Protein AF-A0A9Q3KJP1-F1 (afdb_monomer_lite)

Radius of gyration: 18.31 Å; chains: 1; bounding box: 50×46×36 Å

Sequence (90 aa):
MTKKEAFASDKELLGAIIGHEIDIILNIERAYPPLLRRPAYPASTKSREALETHIKELLYLGVIRKVGHNEEVEVTTPVIVAWNNESLEL

Foldseek 3Di:
DDPPVVDDDLPAADPPDPPPDDDDDDPDDDPPDPDPPPPADDDDPVQVVVVVVVVVSCVSNVNDDDDDPPDDDRDDDHDDDDDDPDPPPD

Secondary structure (DSSP, 8-state):
---GGGS--TTS-TT--TT-------SS--PSP----PPPP---HHHHHHHHHHHHHHHHTTSS-PPPTTS-------------------

Organism: NCBI:txid1389203

pLDDT: mean 77.48, std 12.79, range [46.59, 94.5]

Structure (mmCIF, N/CA/C/O backbone):
data_AF-A0A9Q3KJP1-F1
#
_entry.id   AF-A0A9Q3KJP1-F1
#
loop_
_atom_site.group_PDB
_atom_site.id
_atom_site.type_symbol
_atom_site.label_atom_id
_atom_site.label_alt_id
_atom_site.label_comp_id
_atom_site.label_asym_id
_atom_site.label_entity_id
_atom_site.label_seq_id
_atom_site.pdbx_PDB_ins_code
_atom_site.Cartn_x
_atom_site.Cartn_y
_atom_site.Cartn_z
_atom_site.occupancy
_atom_site.B_iso_or_equiv
_atom_site.auth_seq_id
_atom_site.auth_comp_id
_atom_site.auth_asym_id
_atom_site.auth_atom_id
_atom_site.pdbx_PDB_model_num
ATOM 1 N N . MET A 1 1 ? -36.016 4.991 10.143 1.00 49.22 1 MET A N 1
ATOM 2 C CA . MET A 1 1 ? -34.972 3.965 9.931 1.00 49.22 1 MET A CA 1
ATOM 3 C C . MET A 1 1 ? -33.695 4.694 9.524 1.00 49.22 1 MET A C 1
ATOM 5 O O . MET A 1 1 ? -33.683 5.312 8.468 1.00 49.22 1 MET A O 1
ATOM 9 N N . THR A 1 2 ? -32.684 4.768 10.388 1.00 65.62 2 THR A N 1
ATOM 10 C CA . THR A 1 2 ? -31.418 5.469 10.104 1.00 65.62 2 THR A CA 1
ATOM 11 C C . THR A 1 2 ? -30.478 4.529 9.349 1.00 65.62 2 THR A C 1
ATOM 13 O O . THR A 1 2 ? -30.076 3.504 9.888 1.00 65.62 2 THR A O 1
ATOM 16 N N . LYS A 1 3 ? -30.141 4.859 8.095 1.00 81.06 3 LYS A N 1
ATOM 17 C CA . LYS A 1 3 ? -29.259 4.054 7.228 1.00 81.06 3 LYS A CA 1
ATOM 18 C C . LYS A 1 3 ? -27.783 4.237 7.604 1.00 81.06 3 LYS A C 1
ATOM 20 O O . LYS A 1 3 ? -27.009 4.752 6.809 1.00 81.06 3 LYS A O 1
ATOM 25 N N . LYS A 1 4 ? -27.400 3.884 8.835 1.00 77.88 4 LYS A N 1
ATOM 26 C CA . LYS A 1 4 ? -26.010 4.031 9.310 1.00 77.88 4 LYS A CA 1
ATOM 27 C C . LYS A 1 4 ? -25.014 3.251 8.443 1.00 77.88 4 LYS A C 1
ATOM 29 O O . LYS A 1 4 ? -23.937 3.758 8.182 1.00 77.88 4 LYS A O 1
ATOM 34 N N . GLU A 1 5 ? -25.433 2.096 7.935 1.00 77.81 5 GLU A N 1
ATOM 35 C CA . GLU A 1 5 ? -24.663 1.218 7.037 1.00 77.81 5 GLU A CA 1
ATOM 36 C C . GLU A 1 5 ? -24.407 1.825 5.646 1.00 77.81 5 GLU A C 1
ATOM 38 O O . GLU A 1 5 ? -23.580 1.329 4.894 1.00 77.81 5 GLU A O 1
ATOM 43 N N . ALA A 1 6 ? -25.105 2.905 5.273 1.00 81.50 6 ALA A N 1
ATOM 44 C CA . ALA A 1 6 ? -24.867 3.590 4.002 1.00 81.50 6 ALA A CA 1
ATOM 45 C C . ALA A 1 6 ? -23.682 4.574 4.059 1.00 81.50 6 ALA A C 1
ATOM 47 O O . ALA A 1 6 ? -23.338 5.169 3.039 1.00 81.50 6 ALA A O 1
ATOM 48 N N . PHE A 1 7 ? -23.093 4.788 5.239 1.00 84.12 7 PHE A N 1
ATOM 49 C CA . PHE A 1 7 ? -21.972 5.700 5.444 1.00 84.12 7 PHE A CA 1
ATOM 50 C C . PHE A 1 7 ? -20.696 4.905 5.704 1.00 84.12 7 PHE A C 1
ATOM 52 O O . PHE A 1 7 ? -20.707 3.940 6.463 1.00 84.12 7 PHE A O 1
ATOM 59 N N . ALA A 1 8 ? -19.588 5.343 5.105 1.00 81.25 8 ALA A N 1
ATOM 60 C CA . ALA A 1 8 ? -18.286 4.741 5.350 1.00 81.25 8 ALA A CA 1
ATOM 61 C C . ALA A 1 8 ? -17.884 4.894 6.826 1.00 81.25 8 ALA A C 1
ATOM 63 O O . ALA A 1 8 ? -18.088 5.950 7.431 1.00 81.25 8 ALA A O 1
ATOM 64 N N . SER A 1 9 ? -17.291 3.845 7.391 1.00 83.88 9 SER A N 1
ATOM 65 C CA . SER A 1 9 ? -16.725 3.857 8.737 1.00 83.88 9 SER A CA 1
ATOM 66 C C . SER A 1 9 ? -15.366 3.16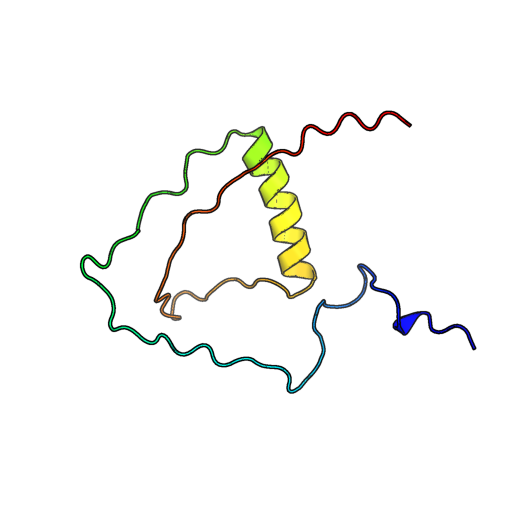6 8.750 1.00 83.88 9 SER A C 1
ATOM 68 O O . SER A 1 9 ? -15.028 2.427 7.831 1.00 83.88 9 SER A O 1
ATOM 70 N N . ASP A 1 10 ? -14.597 3.395 9.807 1.00 82.00 10 ASP A N 1
ATOM 71 C CA . ASP A 1 10 ? -13.310 2.752 10.072 1.00 82.00 10 ASP A CA 1
ATOM 72 C C . ASP A 1 10 ? -13.450 1.361 10.710 1.00 82.00 10 ASP A C 1
ATOM 74 O O . ASP A 1 10 ? -12.453 0.749 11.071 1.00 82.00 10 ASP A O 1
ATOM 78 N N . LYS A 1 11 ? -14.677 0.857 10.884 1.00 83.50 11 LYS A N 1
ATOM 79 C CA . LYS A 1 11 ? -14.959 -0.417 11.568 1.00 83.50 11 LYS A CA 1
ATOM 80 C C . LYS A 1 11 ? -15.163 -1.586 10.614 1.00 83.50 11 LYS A C 1
ATOM 82 O O . LYS A 1 11 ? -15.244 -2.729 11.059 1.00 83.50 11 LYS A O 1
ATOM 87 N N . GLU A 1 12 ? -15.294 -1.294 9.328 1.00 83.44 12 GLU A N 1
ATOM 88 C CA . GLU A 1 12 ? -15.645 -2.250 8.285 1.00 83.44 12 GLU A CA 1
ATOM 89 C C . GLU A 1 12 ? -14.625 -2.168 7.150 1.00 83.44 12 GLU A C 1
ATOM 91 O O . GLU A 1 12 ? -14.014 -1.124 6.913 1.00 83.44 12 GLU A O 1
ATOM 96 N N . LEU A 1 13 ? -14.428 -3.286 6.450 1.00 84.50 13 LEU A N 1
ATOM 97 C CA . LEU A 1 13 ? -13.522 -3.330 5.307 1.00 84.50 13 LEU A CA 1
ATOM 98 C C . LEU A 1 13 ? -14.05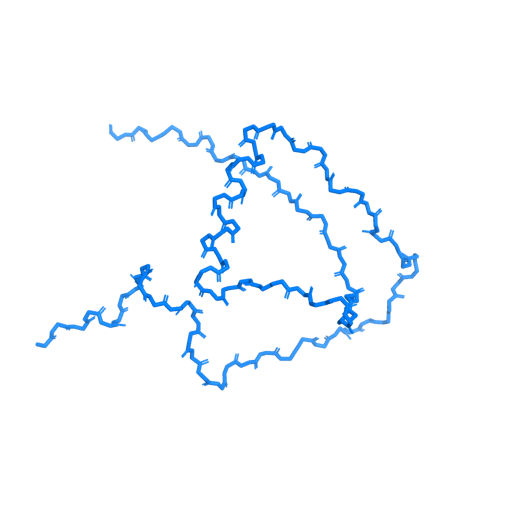3 -2.442 4.181 1.00 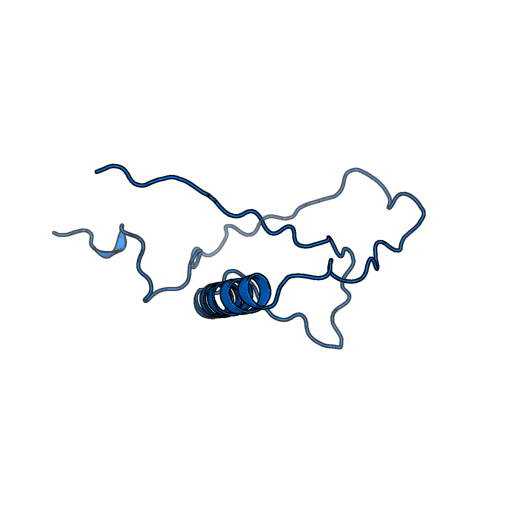84.50 13 LEU A C 1
ATOM 100 O O . LEU A 1 13 ? -15.242 -2.469 3.848 1.00 84.50 13 LEU A O 1
ATOM 104 N N . LEU A 1 14 ? -13.148 -1.707 3.542 1.00 82.00 14 LEU A N 1
ATOM 105 C CA . LEU A 1 14 ? -13.484 -0.976 2.330 1.00 82.00 14 LEU A CA 1
ATOM 106 C C . LEU A 1 14 ? -13.615 -1.966 1.172 1.00 82.00 14 LEU A C 1
ATOM 108 O O . LEU A 1 14 ? -12.735 -2.789 0.940 1.00 82.00 14 LEU A O 1
ATOM 112 N N . GLY A 1 15 ? -14.717 -1.874 0.427 1.00 71.06 15 GLY A N 1
ATOM 113 C CA . GLY A 1 15 ? -14.922 -2.714 -0.753 1.00 71.06 15 GLY A CA 1
ATOM 114 C C . GLY A 1 15 ? -15.300 -4.165 -0.447 1.00 71.06 15 GLY A C 1
ATOM 115 O O . GLY A 1 15 ? -15.071 -5.024 -1.290 1.00 71.06 15 GLY A O 1
ATOM 116 N N . ALA A 1 16 ? -15.937 -4.450 0.697 1.00 69.00 16 ALA A N 1
ATOM 117 C CA . ALA A 1 16 ? -16.547 -5.754 1.009 1.00 69.00 16 ALA A CA 1
ATOM 118 C C . ALA A 1 16 ? -17.775 -6.097 0.125 1.00 69.00 16 ALA A C 1
ATOM 120 O O . ALA A 1 16 ? -18.734 -6.723 0.578 1.00 69.00 16 ALA A O 1
ATOM 121 N N . ILE A 1 17 ? -17.775 -5.649 -1.132 1.00 74.62 17 ILE A N 1
ATOM 122 C CA . ILE A 1 17 ? -18.821 -5.901 -2.115 1.00 74.62 17 ILE A CA 1
ATOM 123 C C . ILE A 1 17 ? -18.370 -7.090 -2.962 1.00 74.62 17 ILE A C 1
ATOM 125 O O . ILE A 1 17 ? -17.359 -7.027 -3.655 1.00 74.62 17 ILE A O 1
ATOM 129 N N . ILE A 1 18 ? -19.122 -8.182 -2.886 1.00 77.56 18 ILE A N 1
ATOM 130 C CA . ILE A 1 18 ? -18.820 -9.436 -3.583 1.00 77.56 18 ILE A CA 1
ATOM 131 C C . ILE A 1 18 ? -19.257 -9.321 -5.051 1.00 77.56 18 ILE A C 1
ATOM 133 O O . ILE A 1 18 ? -20.359 -8.841 -5.316 1.00 77.56 18 ILE A O 1
ATOM 137 N N . GLY A 1 19 ? -18.438 -9.799 -5.996 1.00 81.94 19 GLY A N 1
ATOM 138 C CA . GLY A 1 19 ? -18.814 -9.893 -7.415 1.00 81.94 19 GLY A CA 1
ATOM 139 C C . GLY A 1 19 ? -18.486 -8.659 -8.262 1.00 81.94 19 GLY A C 1
ATOM 140 O O . GLY A 1 19 ? -18.981 -8.542 -9.383 1.00 81.94 19 GLY A O 1
ATOM 141 N N . HIS A 1 20 ? -17.693 -7.726 -7.729 1.00 82.50 20 HIS A N 1
ATOM 142 C CA . HIS A 1 20 ? -17.229 -6.518 -8.426 1.00 82.50 20 HIS A CA 1
ATOM 143 C C . HIS A 1 20 ? -15.726 -6.556 -8.734 1.00 82.50 20 HIS A C 1
ATOM 145 O O . HIS A 1 20 ? -15.085 -5.516 -8.886 1.00 82.50 20 HIS A O 1
ATOM 151 N N . GLU A 1 21 ? -15.146 -7.750 -8.806 1.00 85.94 21 GLU A N 1
ATOM 152 C CA . GLU A 1 21 ? -13.756 -7.943 -9.186 1.00 85.94 21 GLU A CA 1
ATOM 153 C C . GLU A 1 21 ? -13.542 -7.497 -10.641 1.00 85.94 21 GLU A C 1
ATOM 155 O O . GLU A 1 21 ? -14.335 -7.803 -11.533 1.00 85.94 21 GLU A O 1
ATOM 160 N N . ILE A 1 22 ? -12.465 -6.747 -10.884 1.00 86.31 22 ILE A N 1
ATOM 161 C CA . ILE A 1 22 ? -12.128 -6.220 -12.209 1.00 86.31 22 ILE A CA 1
ATOM 162 C C . ILE A 1 22 ? -10.927 -6.992 -12.740 1.00 86.31 22 ILE A C 1
ATOM 164 O O . ILE A 1 22 ? -9.882 -7.029 -12.091 1.00 86.31 22 ILE A O 1
ATOM 168 N N . ASP A 1 23 ? -11.066 -7.554 -13.940 1.00 86.06 23 ASP A N 1
ATOM 169 C CA . ASP A 1 23 ? -9.939 -8.092 -14.697 1.00 86.06 23 ASP A CA 1
ATOM 170 C C . ASP A 1 23 ? -9.345 -6.991 -15.587 1.00 86.06 23 ASP A C 1
ATOM 172 O O . ASP A 1 23 ? -10.035 -6.406 -16.428 1.00 86.06 23 ASP A O 1
ATOM 176 N N . ILE A 1 24 ? -8.073 -6.662 -15.362 1.00 84.12 24 ILE A N 1
ATOM 177 C CA . ILE A 1 24 ? -7.363 -5.608 -16.092 1.00 84.12 24 ILE A CA 1
ATOM 178 C C . ILE A 1 24 ? -6.398 -6.273 -17.069 1.00 84.12 24 ILE A C 1
ATOM 180 O O . ILE A 1 24 ? -5.313 -6.713 -16.694 1.00 84.12 24 ILE A O 1
ATOM 184 N N . ILE A 1 25 ? -6.781 -6.285 -18.346 1.00 84.19 25 ILE A N 1
ATOM 185 C CA . ILE A 1 25 ? -5.977 -6.853 -19.430 1.00 84.19 25 ILE A CA 1
ATOM 186 C C . ILE A 1 25 ? -5.131 -5.747 -20.064 1.00 84.19 25 ILE A C 1
ATOM 188 O O . ILE A 1 25 ? -5.657 -4.760 -20.585 1.00 84.19 25 ILE A O 1
ATOM 192 N N . LEU A 1 26 ? -3.808 -5.914 -20.048 1.00 77.94 26 LEU A N 1
ATOM 193 C CA . LEU A 1 26 ? -2.899 -5.007 -20.745 1.00 77.94 26 LEU A CA 1
ATOM 194 C C . LEU A 1 26 ? -2.996 -5.234 -22.258 1.00 77.94 26 LEU A C 1
ATOM 196 O O . LEU A 1 26 ? -2.904 -6.357 -22.743 1.00 77.94 26 LEU A O 1
ATOM 200 N N . ASN A 1 27 ? -3.152 -4.151 -23.015 1.00 80.69 27 ASN A N 1
ATOM 201 C CA . ASN A 1 27 ? -3.248 -4.175 -24.479 1.00 80.69 27 ASN A CA 1
ATOM 202 C C . ASN A 1 27 ? -1.883 -4.216 -25.190 1.00 80.69 27 ASN A C 1
ATOM 204 O O . ASN A 1 27 ? -1.824 -4.106 -26.414 1.00 80.69 27 ASN A O 1
ATOM 208 N N . ILE A 1 28 ? -0.794 -4.324 -24.430 1.00 73.06 28 ILE A N 1
ATOM 209 C CA . ILE A 1 28 ? 0.577 -4.357 -24.928 1.00 73.06 28 ILE A CA 1
ATOM 210 C C . ILE A 1 28 ? 1.334 -5.528 -24.309 1.00 73.06 28 ILE A C 1
ATOM 212 O O . ILE A 1 28 ? 1.124 -5.882 -23.147 1.00 73.06 28 ILE A O 1
ATOM 216 N N . GLU A 1 29 ? 2.272 -6.082 -25.071 1.00 70.00 29 GLU A N 1
ATOM 217 C CA . GLU A 1 29 ? 3.324 -6.934 -24.524 1.00 70.00 29 GLU A CA 1
ATOM 218 C C . GLU A 1 29 ? 4.332 -6.065 -23.754 1.00 70.00 29 GLU A C 1
ATOM 220 O O . GLU A 1 29 ? 4.527 -4.888 -24.075 1.00 70.00 29 GLU A O 1
ATOM 225 N N . ARG A 1 30 ? 4.961 -6.615 -22.704 1.00 60.12 30 ARG A N 1
ATOM 226 C CA . ARG A 1 30 ? 5.885 -5.858 -21.841 1.00 60.12 30 ARG A CA 1
ATOM 227 C C . ARG A 1 30 ? 6.973 -5.184 -22.688 1.00 60.12 30 ARG A C 1
ATOM 229 O O . ARG A 1 30 ? 7.824 -5.861 -23.259 1.00 60.12 30 ARG A O 1
ATOM 236 N N . ALA A 1 31 ? 6.989 -3.851 -22.724 1.00 56.81 31 ALA A N 1
ATOM 237 C CA . ALA A 1 31 ? 8.078 -3.121 -23.361 1.00 56.81 31 ALA A CA 1
ATOM 238 C C . ALA A 1 31 ? 9.394 -3.378 -22.603 1.00 56.81 31 ALA A C 1
ATOM 240 O O . ALA A 1 31 ? 9.463 -3.259 -21.378 1.00 56.81 31 ALA A O 1
ATOM 241 N N . TYR A 1 32 ? 10.446 -3.737 -23.339 1.00 49.28 32 TYR A N 1
ATOM 242 C CA . TYR A 1 32 ? 11.800 -3.873 -22.806 1.00 49.28 32 TYR A CA 1
ATOM 243 C C . TYR A 1 32 ? 12.365 -2.484 -22.408 1.00 49.28 32 TYR A C 1
ATOM 245 O O . TYR A 1 32 ? 12.125 -1.520 -23.137 1.00 49.28 32 TYR A O 1
ATOM 253 N N . PRO A 1 33 ? 13.142 -2.347 -21.311 1.00 54.62 33 PRO A N 1
ATOM 254 C CA . PRO A 1 33 ? 13.615 -3.408 -20.439 1.00 54.62 33 PRO A CA 1
ATOM 255 C C . PRO A 1 33 ? 12.702 -3.647 -19.224 1.00 54.62 33 PRO A C 1
ATOM 257 O O . PRO A 1 33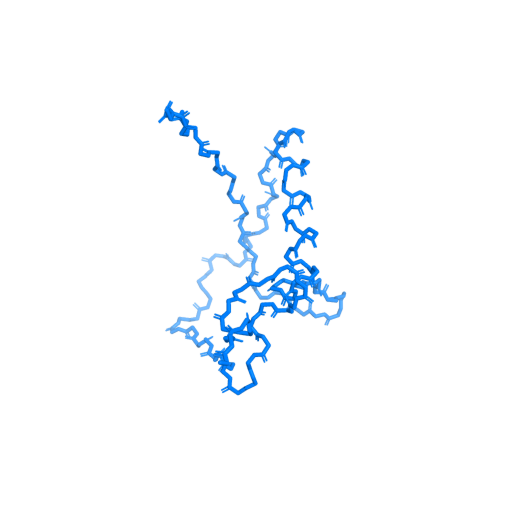 ? 12.283 -2.700 -18.549 1.00 54.62 33 PRO A O 1
ATOM 260 N N . PRO A 1 34 ? 12.479 -4.922 -18.865 1.00 62.41 34 PRO A N 1
ATOM 261 C CA . PRO A 1 34 ? 11.807 -5.306 -17.639 1.00 62.41 34 PRO A CA 1
ATOM 262 C C . PRO A 1 34 ? 12.794 -5.161 -16.480 1.00 62.41 34 PRO A C 1
ATOM 264 O O . PRO A 1 34 ? 13.512 -6.100 -16.174 1.00 62.41 34 PRO A O 1
ATOM 267 N N . LEU A 1 35 ? 12.883 -3.974 -15.873 1.00 55.84 35 LEU A N 1
ATOM 268 C CA . LEU A 1 35 ? 13.438 -3.756 -14.527 1.00 55.84 35 LEU A CA 1
ATOM 269 C C . LEU A 1 35 ? 13.212 -2.296 -14.104 1.00 55.84 35 LEU A C 1
ATOM 271 O O . LEU A 1 35 ? 14.133 -1.486 -14.024 1.00 55.84 35 LEU A O 1
ATOM 275 N N . LEU A 1 36 ? 11.978 -1.972 -13.716 1.00 53.44 36 LEU A N 1
ATOM 276 C CA . LEU A 1 36 ? 11.719 -0.852 -12.805 1.00 53.44 36 LEU A CA 1
ATOM 277 C C . LEU A 1 36 ? 11.982 -1.279 -11.348 1.00 53.44 36 LEU A C 1
ATOM 279 O O . LEU A 1 36 ? 11.254 -0.896 -10.440 1.00 53.44 36 LEU A O 1
ATOM 283 N N . ARG A 1 37 ? 13.064 -2.029 -11.076 1.00 54.56 37 ARG A N 1
ATOM 284 C CA . ARG A 1 37 ? 13.631 -2.099 -9.716 1.00 54.56 37 ARG A CA 1
ATOM 285 C C . ARG A 1 37 ? 14.406 -0.815 -9.452 1.00 54.56 37 ARG A C 1
ATOM 287 O O . ARG A 1 37 ? 15.612 -0.827 -9.224 1.00 54.56 37 ARG A O 1
ATOM 294 N N . ARG A 1 38 ? 13.720 0.323 -9.528 1.00 56.56 38 ARG A N 1
ATOM 295 C CA . ARG A 1 38 ? 14.254 1.526 -8.905 1.00 56.56 38 ARG A CA 1
ATOM 296 C C . ARG A 1 38 ? 14.101 1.308 -7.403 1.00 56.56 38 ARG A C 1
ATOM 298 O O . ARG A 1 38 ? 13.011 0.920 -6.978 1.00 56.56 38 ARG A O 1
ATOM 305 N N . PRO A 1 39 ? 15.165 1.487 -6.603 1.00 55.62 39 PRO A N 1
ATOM 306 C CA . PRO A 1 39 ? 14.995 1.502 -5.161 1.00 55.62 39 PRO A CA 1
ATOM 307 C C . PRO A 1 39 ? 13.903 2.521 -4.830 1.00 55.62 39 PRO A C 1
ATOM 309 O O . PRO A 1 39 ? 13.774 3.536 -5.526 1.00 55.62 39 PRO A O 1
ATOM 312 N N . ALA A 1 40 ? 13.098 2.238 -3.802 1.00 63.88 40 ALA A N 1
ATOM 313 C CA . ALA A 1 40 ? 12.144 3.219 -3.309 1.00 63.88 40 ALA A CA 1
ATOM 314 C C . ALA A 1 40 ? 12.888 4.546 -3.125 1.00 63.88 40 ALA A C 1
ATOM 316 O O . ALA A 1 40 ? 13.980 4.564 -2.545 1.00 63.88 40 ALA A O 1
ATOM 317 N N . TYR A 1 41 ? 12.339 5.627 -3.682 1.00 61.00 41 TYR A N 1
ATOM 318 C CA . TYR A 1 41 ? 12.975 6.934 -3.577 1.00 61.00 41 TYR A CA 1
ATOM 319 C C . TYR A 1 41 ? 13.243 7.217 -2.092 1.00 61.00 41 TYR A C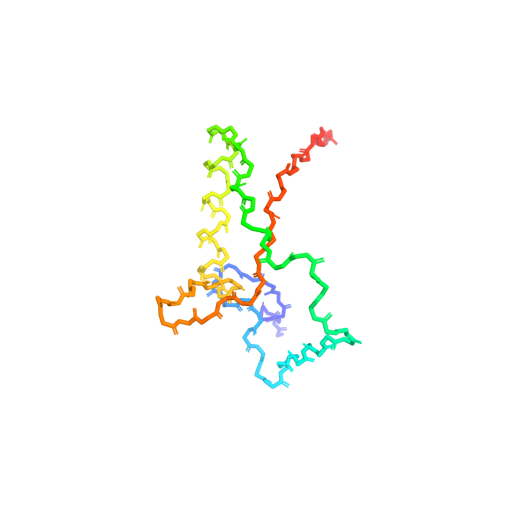 1
ATOM 321 O O . TYR A 1 41 ? 12.384 6.900 -1.261 1.00 61.00 41 TYR A O 1
ATOM 329 N N . PRO A 1 42 ? 14.423 7.744 -1.721 1.00 63.34 42 PRO A N 1
ATOM 330 C CA . PRO A 1 42 ? 14.725 8.012 -0.325 1.00 63.34 42 PRO A CA 1
ATOM 331 C C . PRO A 1 42 ? 13.687 8.988 0.236 1.00 63.34 42 PRO A C 1
ATOM 333 O O . PRO A 1 42 ? 13.679 10.172 -0.088 1.00 63.34 42 PRO A O 1
ATOM 336 N N . ALA A 1 43 ? 12.785 8.467 1.062 1.00 69.88 43 ALA A N 1
ATOM 337 C CA . ALA A 1 43 ? 11.809 9.255 1.791 1.00 69.88 43 ALA A CA 1
ATOM 338 C C . ALA A 1 43 ? 12.454 9.787 3.078 1.00 69.88 43 ALA A C 1
ATOM 340 O O . ALA A 1 43 ? 13.202 9.067 3.749 1.00 69.88 43 ALA A O 1
ATOM 341 N N . SER A 1 44 ? 12.159 11.041 3.434 1.00 81.31 44 SER A N 1
ATOM 342 C CA . SER A 1 44 ? 12.566 11.606 4.726 1.00 81.31 44 SER A CA 1
ATOM 343 C C . SER A 1 44 ? 11.962 10.805 5.885 1.00 81.31 44 SER A C 1
ATOM 345 O O . SER A 1 44 ? 10.917 10.178 5.716 1.00 81.31 44 SER A O 1
ATOM 347 N N . THR A 1 45 ? 12.580 10.838 7.072 1.00 85.44 45 THR A N 1
ATOM 348 C CA . THR A 1 45 ? 12.073 10.132 8.269 1.00 85.44 45 THR A CA 1
ATOM 349 C C . THR A 1 45 ? 10.606 10.470 8.544 1.00 85.44 45 THR A C 1
ATOM 351 O O . THR A 1 45 ? 9.784 9.565 8.627 1.00 85.44 45 THR A O 1
ATOM 354 N N . LYS A 1 46 ? 10.255 11.765 8.510 1.00 85.94 46 LYS A N 1
ATOM 355 C CA . LYS A 1 46 ? 8.868 12.249 8.623 1.00 85.94 46 LYS A CA 1
ATOM 356 C C . LYS A 1 46 ? 7.928 11.612 7.591 1.00 85.94 46 LYS A C 1
ATOM 358 O O . LYS A 1 46 ? 6.805 11.244 7.913 1.00 85.94 46 LYS A O 1
ATOM 363 N N . SER A 1 47 ? 8.376 11.488 6.340 1.00 84.44 47 SER A N 1
ATOM 364 C CA . SER A 1 47 ? 7.566 10.881 5.275 1.00 84.44 47 SER A CA 1
ATOM 365 C C . SER A 1 47 ? 7.397 9.379 5.473 1.00 84.44 47 SER A C 1
ATOM 367 O O . SER A 1 47 ? 6.327 8.854 5.196 1.00 84.44 47 SER A O 1
ATOM 369 N N . ARG A 1 48 ? 8.426 8.683 5.968 1.00 85.56 48 ARG A N 1
ATOM 370 C CA . ARG A 1 48 ? 8.337 7.249 6.271 1.00 85.56 48 ARG A CA 1
ATOM 371 C C . ARG A 1 48 ? 7.349 6.964 7.394 1.00 85.56 48 ARG A C 1
ATOM 373 O O . ARG A 1 48 ? 6.535 6.067 7.237 1.00 85.56 48 ARG A O 1
ATOM 380 N N . GLU A 1 49 ? 7.393 7.741 8.471 1.00 88.69 49 GLU A N 1
ATOM 381 C CA . GLU A 1 49 ? 6.470 7.597 9.603 1.00 88.69 49 GLU A CA 1
ATOM 382 C C . GLU A 1 49 ? 5.014 7.828 9.177 1.00 88.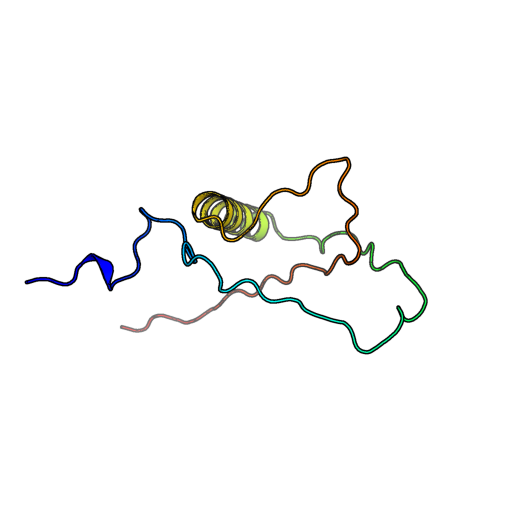69 49 GLU A C 1
ATOM 384 O O . GLU A 1 49 ? 4.146 7.011 9.473 1.00 88.69 49 GLU A O 1
ATOM 389 N N . ALA A 1 50 ? 4.750 8.892 8.409 1.00 87.69 50 ALA A N 1
ATOM 390 C CA . ALA A 1 50 ? 3.411 9.167 7.885 1.00 87.69 50 ALA A CA 1
ATOM 391 C C . ALA A 1 50 ? 2.919 8.056 6.940 1.00 87.69 50 ALA A C 1
ATOM 393 O O . ALA A 1 50 ? 1.785 7.592 7.057 1.00 87.69 50 ALA A O 1
ATOM 394 N N . LEU A 1 51 ? 3.785 7.584 6.036 1.00 89.06 51 LEU A N 1
ATOM 395 C CA . LEU A 1 51 ? 3.468 6.459 5.156 1.00 89.06 51 LEU A CA 1
ATOM 396 C C . LEU A 1 51 ? 3.165 5.182 5.941 1.00 89.06 51 LEU A C 1
ATOM 398 O O . LEU A 1 51 ? 2.253 4.453 5.569 1.00 89.06 51 LEU A O 1
ATOM 402 N N . GLU A 1 52 ? 3.912 4.893 7.005 1.00 91.62 52 GLU A N 1
ATOM 403 C CA . GLU A 1 52 ? 3.713 3.686 7.807 1.00 91.62 52 GLU A CA 1
ATOM 404 C C . GLU A 1 52 ? 2.328 3.666 8.465 1.00 91.62 52 GLU A C 1
ATOM 406 O O . GLU A 1 52 ? 1.668 2.625 8.453 1.00 91.62 52 GLU A O 1
ATOM 411 N N . THR A 1 53 ? 1.862 4.807 8.979 1.00 91.69 53 THR A N 1
ATOM 412 C CA . THR A 1 53 ? 0.499 4.953 9.513 1.00 91.69 53 THR A CA 1
ATOM 413 C C . THR A 1 53 ? -0.545 4.623 8.449 1.00 91.69 53 THR A C 1
ATOM 415 O O . THR A 1 53 ? -1.369 3.734 8.657 1.00 91.69 53 THR A O 1
ATOM 418 N N . HIS A 1 54 ? -0.455 5.240 7.269 1.00 91.56 54 HIS A N 1
ATOM 419 C CA . HIS A 1 54 ? -1.421 5.001 6.194 1.00 91.56 54 HIS A CA 1
ATOM 420 C C . HIS A 1 54 ? -1.361 3.577 5.634 1.00 91.56 54 HIS A C 1
ATOM 422 O O . HIS A 1 54 ? -2.391 2.980 5.339 1.00 91.56 54 HIS A O 1
ATOM 428 N N . ILE A 1 55 ? -0.171 2.986 5.520 1.00 93.06 55 ILE A N 1
ATOM 429 C CA . ILE A 1 55 ? -0.023 1.589 5.096 1.00 93.06 55 ILE A CA 1
ATOM 430 C C . ILE A 1 55 ? -0.711 0.655 6.099 1.00 93.06 55 ILE A C 1
ATOM 432 O O . ILE A 1 55 ? -1.405 -0.270 5.681 1.00 93.06 55 ILE A O 1
ATOM 436 N N . LYS A 1 56 ? -0.559 0.891 7.409 1.00 94.50 56 LYS A N 1
ATOM 437 C CA . LYS A 1 56 ? -1.240 0.100 8.449 1.00 94.50 56 LYS A CA 1
ATOM 438 C C . LYS A 1 56 ? -2.760 0.232 8.360 1.00 94.50 56 LYS A C 1
ATOM 440 O O . LYS A 1 56 ? -3.447 -0.783 8.437 1.00 94.50 56 LYS A O 1
ATOM 445 N N . GLU A 1 57 ? -3.272 1.443 8.155 1.00 92.56 57 GLU A N 1
ATOM 446 C CA . GLU A 1 57 ? -4.708 1.698 7.969 1.00 92.56 57 GLU A CA 1
ATOM 447 C C . GLU A 1 57 ? -5.254 0.965 6.737 1.00 92.56 57 GLU A C 1
ATOM 449 O O . GLU A 1 57 ? -6.244 0.244 6.830 1.00 92.56 57 GLU A O 1
ATOM 454 N N . LEU A 1 58 ? -4.578 1.072 5.591 1.00 92.31 58 LEU A N 1
ATOM 455 C CA . LEU A 1 58 ? -5.003 0.421 4.349 1.00 92.31 58 LEU A CA 1
ATOM 456 C C . LEU A 1 58 ? -4.924 -1.110 4.421 1.00 92.31 58 LEU A C 1
ATOM 458 O O . LEU A 1 58 ? -5.754 -1.788 3.814 1.00 92.31 58 LEU A O 1
ATOM 462 N N . LEU A 1 59 ? -3.952 -1.660 5.159 1.00 92.81 59 LEU A N 1
ATOM 463 C CA . LEU A 1 59 ? -3.886 -3.093 5.461 1.00 92.81 59 LEU A CA 1
ATOM 464 C C . LEU A 1 59 ? -5.073 -3.529 6.329 1.00 92.81 59 LEU A C 1
ATOM 466 O O . LEU A 1 59 ? -5.684 -4.556 6.049 1.00 92.81 59 LEU A O 1
ATOM 470 N N . TYR A 1 60 ? -5.404 -2.753 7.367 1.00 91.69 60 TYR A N 1
ATOM 471 C CA . TYR A 1 60 ? -6.529 -3.037 8.261 1.00 91.69 60 TYR A CA 1
ATOM 472 C C . TYR A 1 60 ? -7.876 -2.988 7.528 1.00 91.69 60 TYR A C 1
ATOM 474 O O . TYR A 1 60 ? -8.705 -3.876 7.708 1.00 91.69 60 TYR A O 1
ATOM 482 N N . LEU A 1 61 ? -8.063 -1.999 6.650 1.00 91.25 61 LEU A N 1
ATOM 483 C CA . LEU A 1 61 ? -9.277 -1.820 5.849 1.00 91.25 61 LEU A CA 1
ATOM 484 C C . LEU A 1 61 ? -9.387 -2.787 4.659 1.00 91.25 61 LEU A C 1
ATOM 486 O O . LEU A 1 61 ? -10.377 -2.735 3.933 1.00 91.25 61 LEU A O 1
ATOM 490 N N . GLY A 1 62 ? -8.393 -3.654 4.441 1.00 88.62 62 GLY A N 1
ATOM 491 C CA . GLY A 1 62 ? -8.402 -4.649 3.364 1.00 88.62 62 GLY A CA 1
ATOM 492 C C . GLY A 1 62 ? -8.165 -4.080 1.962 1.00 88.62 62 GLY A C 1
ATOM 493 O O . GLY A 1 62 ? -8.408 -4.774 0.980 1.00 88.62 62 GLY A O 1
ATOM 494 N N . VAL A 1 63 ? -7.676 -2.841 1.853 1.00 89.75 63 VAL A N 1
ATOM 495 C CA . VAL A 1 63 ? -7.426 -2.169 0.565 1.00 89.75 63 VAL A CA 1
ATOM 496 C C . VAL A 1 63 ? -6.132 -2.660 -0.078 1.00 89.75 63 VAL A C 1
ATOM 498 O O . VAL A 1 63 ? -6.067 -2.863 -1.289 1.00 89.75 63 VAL A O 1
ATOM 501 N N . ILE A 1 64 ? -5.085 -2.846 0.728 1.00 92.12 64 ILE A N 1
ATOM 502 C CA . ILE A 1 64 ? -3.811 -3.416 0.279 1.00 92.12 64 ILE A CA 1
ATOM 503 C C . ILE A 1 64 ? -3.511 -4.688 1.059 1.00 92.12 64 ILE A C 1
ATOM 505 O O . ILE A 1 64 ? -3.974 -4.876 2.182 1.00 92.12 64 ILE A O 1
ATOM 509 N N . ARG A 1 65 ? -2.679 -5.554 0.480 1.00 92.56 65 ARG A N 1
ATOM 510 C CA . ARG A 1 65 ? -2.193 -6.768 1.139 1.00 92.56 65 ARG A CA 1
ATOM 511 C C . ARG A 1 65 ? -0.709 -6.961 0.902 1.00 92.56 65 ARG A C 1
ATOM 513 O O . ARG A 1 65 ? -0.151 -6.503 -0.094 1.00 92.56 65 ARG A O 1
ATOM 520 N N . LYS A 1 66 ? -0.077 -7.710 1.799 1.00 91.06 66 LYS A N 1
ATOM 521 C CA . LYS A 1 66 ? 1.272 -8.212 1.562 1.00 91.06 66 LYS A CA 1
ATOM 522 C C . LYS A 1 66 ? 1.209 -9.340 0.531 1.00 91.06 66 LYS A C 1
ATOM 524 O O . LYS A 1 66 ? 0.405 -10.259 0.666 1.00 91.06 66 LYS A O 1
ATOM 529 N N . VAL A 1 67 ? 2.065 -9.255 -0.479 1.00 89.38 67 VAL A N 1
ATOM 530 C CA . VAL A 1 67 ? 2.285 -10.334 -1.446 1.00 89.38 67 VAL A CA 1
ATOM 531 C C . VAL A 1 67 ? 3.222 -11.369 -0.811 1.00 89.38 67 VAL A C 1
ATOM 533 O O . VAL A 1 67 ? 4.235 -11.004 -0.205 1.00 89.38 67 VAL A O 1
ATOM 536 N N . GLY A 1 68 ? 2.845 -12.646 -0.861 1.00 88.88 68 GLY A N 1
ATOM 537 C CA . GLY A 1 68 ? 3.612 -13.753 -0.297 1.00 88.88 68 GLY A CA 1
ATOM 538 C C . GLY A 1 68 ? 4.924 -14.013 -1.042 1.00 88.88 68 GLY A C 1
ATOM 539 O O . GLY A 1 68 ? 5.083 -13.654 -2.201 1.00 88.88 68 GLY A O 1
ATOM 540 N N . HIS A 1 69 ? 5.872 -14.691 -0.389 1.00 83.44 69 HIS A N 1
ATOM 541 C CA . HIS A 1 69 ? 7.196 -14.977 -0.969 1.00 83.44 69 HIS A CA 1
ATOM 542 C C . HIS A 1 69 ? 7.152 -15.810 -2.262 1.00 83.44 69 HIS A C 1
ATOM 544 O O . HIS A 1 69 ? 8.084 -15.737 -3.054 1.00 83.44 69 HIS A O 1
ATOM 550 N N . ASN A 1 70 ? 6.088 -16.595 -2.457 1.00 88.50 70 ASN A N 1
ATOM 551 C CA . ASN A 1 70 ? 5.900 -17.463 -3.622 1.00 88.50 70 ASN A CA 1
ATOM 552 C C . ASN A 1 70 ? 4.956 -16.856 -4.674 1.00 88.50 70 ASN A C 1
ATOM 554 O O . ASN A 1 70 ? 4.626 -17.526 -5.646 1.00 88.50 70 ASN A O 1
ATOM 558 N N . GLU A 1 71 ? 4.473 -15.631 -4.462 1.00 85.94 71 GLU A N 1
ATOM 559 C CA . GLU A 1 71 ? 3.627 -14.928 -5.425 1.00 85.94 71 GLU A CA 1
ATOM 560 C C . GLU A 1 71 ? 4.508 -14.064 -6.337 1.00 85.94 71 GLU A C 1
ATOM 562 O O . GLU A 1 71 ? 5.321 -13.264 -5.865 1.00 85.94 71 GLU A O 1
ATOM 567 N N . GLU A 1 72 ? 4.356 -14.223 -7.651 1.00 80.44 72 GLU A N 1
ATOM 568 C CA . GLU A 1 72 ? 5.096 -13.420 -8.621 1.00 80.44 72 GLU A CA 1
ATOM 569 C C . GLU A 1 72 ? 4.499 -12.010 -8.717 1.00 80.44 72 GLU A C 1
ATOM 571 O O . GLU A 1 72 ? 3.294 -11.831 -8.888 1.00 80.44 72 GLU A O 1
ATOM 576 N N . VAL A 1 73 ? 5.356 -10.991 -8.614 1.00 79.25 73 VAL A N 1
ATOM 577 C CA . VAL A 1 73 ? 4.978 -9.593 -8.841 1.00 79.25 73 VAL A CA 1
ATOM 578 C C . VAL A 1 73 ? 5.437 -9.194 -10.232 1.00 79.25 73 VAL A C 1
ATOM 580 O O . VAL A 1 73 ? 6.621 -8.959 -10.471 1.00 79.25 73 VAL A O 1
ATOM 583 N N . GLU A 1 74 ? 4.479 -9.087 -11.142 1.00 75.25 74 GLU A N 1
ATOM 584 C CA . GLU A 1 74 ? 4.742 -8.741 -12.535 1.00 75.25 74 GLU A CA 1
ATOM 585 C C . GLU A 1 74 ? 5.211 -7.294 -12.731 1.00 75.25 74 GLU A C 1
ATOM 587 O O . GLU A 1 74 ? 6.033 -7.008 -13.604 1.00 75.25 74 GLU A O 1
ATOM 592 N N . VAL A 1 75 ? 4.686 -6.374 -11.916 1.00 75.94 75 VAL A N 1
ATOM 593 C CA . VAL A 1 75 ? 4.914 -4.932 -12.037 1.00 75.94 75 VAL A CA 1
ATOM 594 C C . VAL A 1 75 ? 5.227 -4.341 -10.668 1.00 75.94 75 VAL A C 1
ATOM 596 O O . VAL A 1 75 ? 4.535 -4.589 -9.687 1.00 75.94 75 VAL A O 1
ATOM 599 N N . THR A 1 76 ? 6.271 -3.518 -10.595 1.00 77.88 76 THR A N 1
ATOM 600 C CA . THR A 1 76 ? 6.580 -2.700 -9.418 1.00 77.88 76 THR A CA 1
ATOM 601 C C . THR A 1 76 ? 6.723 -1.254 -9.857 1.00 77.88 76 THR A C 1
ATOM 603 O O . THR A 1 76 ? 7.531 -0.940 -10.732 1.00 77.88 76 THR A O 1
ATOM 606 N N . THR A 1 77 ? 5.940 -0.372 -9.247 1.00 78.88 77 THR A N 1
ATOM 607 C CA . THR A 1 77 ? 5.967 1.067 -9.512 1.00 78.88 77 THR A CA 1
ATOM 608 C C . THR A 1 77 ? 6.523 1.817 -8.303 1.00 78.88 77 THR A C 1
ATOM 610 O O . THR A 1 77 ? 6.340 1.378 -7.165 1.00 78.88 77 THR A O 1
ATOM 613 N N . PRO A 1 78 ? 7.213 2.952 -8.507 1.00 79.56 78 PRO A N 1
ATOM 614 C CA . PRO A 1 78 ? 7.653 3.782 -7.393 1.00 79.56 78 PRO A CA 1
ATOM 615 C C . PRO A 1 78 ? 6.451 4.385 -6.651 1.00 79.56 78 PRO A C 1
ATOM 617 O O . PRO A 1 78 ? 5.458 4.766 -7.269 1.00 79.56 78 PRO A O 1
ATOM 620 N N . VAL A 1 79 ? 6.573 4.522 -5.330 1.00 80.94 79 VAL A N 1
ATOM 621 C CA . VAL A 1 79 ? 5.649 5.313 -4.503 1.00 80.94 79 VAL A CA 1
ATOM 622 C C . VAL A 1 79 ? 6.101 6.771 -4.523 1.00 80.94 79 VAL A C 1
ATOM 624 O O . VAL A 1 79 ? 7.279 7.057 -4.296 1.00 80.94 79 VAL A O 1
ATOM 627 N N . ILE A 1 80 ? 5.172 7.688 -4.784 1.00 81.75 80 ILE A N 1
ATOM 628 C CA . ILE A 1 80 ? 5.416 9.133 -4.791 1.00 81.75 80 ILE A CA 1
ATOM 629 C C . ILE A 1 80 ? 4.758 9.734 -3.550 1.00 81.75 80 ILE A C 1
ATOM 631 O O . ILE A 1 80 ? 3.574 9.516 -3.311 1.00 81.75 80 ILE A O 1
ATOM 635 N N . VAL A 1 81 ? 5.526 10.495 -2.767 1.00 80.69 81 VAL A N 1
ATOM 636 C CA . VAL A 1 81 ? 5.014 11.217 -1.596 1.00 80.69 81 VAL A CA 1
ATOM 637 C C . VAL A 1 81 ? 4.746 12.661 -1.989 1.00 80.69 81 VAL A C 1
ATOM 639 O O . VAL A 1 81 ? 5.669 13.382 -2.364 1.00 80.69 81 VAL A O 1
ATOM 642 N N . ALA A 1 82 ? 3.491 13.078 -1.866 1.00 83.25 82 ALA A N 1
ATOM 643 C CA . ALA A 1 82 ? 3.072 14.461 -2.018 1.00 83.25 82 ALA A CA 1
ATOM 644 C C . ALA A 1 82 ? 2.462 14.938 -0.698 1.00 83.25 82 ALA A C 1
ATOM 646 O O . ALA A 1 82 ? 1.588 14.279 -0.140 1.00 83.25 82 ALA A O 1
ATOM 647 N N . TRP A 1 83 ? 2.940 16.073 -0.194 1.00 81.56 83 TRP A N 1
ATOM 648 C CA . TRP A 1 83 ? 2.360 16.734 0.971 1.00 81.56 83 TRP A CA 1
ATOM 649 C C . TRP A 1 83 ? 1.370 17.782 0.481 1.00 81.56 83 TRP A C 1
ATOM 651 O O . TRP A 1 83 ? 1.734 18.615 -0.350 1.00 81.56 83 TRP A O 1
ATOM 661 N N . ASN A 1 84 ? 0.138 17.749 0.990 1.00 79.56 84 ASN A N 1
ATOM 662 C CA . ASN A 1 84 ? -0.772 18.867 0.796 1.00 79.56 84 ASN A CA 1
ATOM 663 C C . ASN A 1 84 ? -0.438 19.943 1.846 1.00 79.56 84 ASN A C 1
ATOM 665 O O . ASN A 1 84 ? -0.536 19.683 3.044 1.00 79.56 84 ASN A O 1
ATOM 669 N N . ASN A 1 85 ? -0.001 21.119 1.391 1.00 67.62 85 ASN A N 1
ATOM 670 C CA . ASN A 1 85 ? 0.275 22.289 2.231 1.00 67.62 85 ASN A CA 1
ATOM 671 C C . ASN A 1 85 ? -0.907 23.272 2.195 1.00 67.62 85 ASN A C 1
ATOM 673 O O . ASN A 1 85 ? -0.707 24.481 2.088 1.00 67.62 85 ASN A O 1
ATOM 677 N N . GLU A 1 86 ? -2.138 22.773 2.233 1.00 65.12 86 GLU A N 1
ATOM 678 C CA . GLU A 1 86 ? -3.295 23.637 2.436 1.00 65.12 86 GLU A CA 1
ATOM 679 C C . GLU A 1 86 ? -3.245 24.225 3.851 1.00 65.12 86 GLU A C 1
ATOM 681 O O . GLU A 1 86 ? -3.374 23.524 4.857 1.00 65.12 86 GLU A O 1
ATOM 686 N N . SER A 1 87 ? -3.037 25.540 3.920 1.00 56.16 87 SER A N 1
ATOM 687 C CA . SER A 1 87 ? -3.404 26.347 5.075 1.00 56.16 87 SER A CA 1
ATOM 688 C C . SER A 1 87 ? -4.916 26.213 5.240 1.00 56.16 87 SER A C 1
ATOM 690 O O . SER A 1 87 ? -5.671 26.800 4.468 1.00 56.16 87 SER A O 1
ATOM 692 N N . LEU A 1 88 ? -5.373 25.420 6.207 1.00 52.41 88 LEU A N 1
ATOM 693 C CA . LEU A 1 88 ? -6.762 25.467 6.660 1.00 52.41 88 LEU A CA 1
ATOM 694 C C . LEU A 1 88 ? -6.977 26.817 7.360 1.00 52.41 88 LEU A C 1
ATOM 696 O O . LEU A 1 88 ? -6.922 26.911 8.583 1.00 52.41 88 LEU A O 1
ATOM 700 N N . GLU A 1 89 ? -7.151 27.876 6.571 1.00 49.12 89 GLU A N 1
ATOM 701 C CA . GLU A 1 89 ? -7.825 29.086 7.024 1.00 49.12 89 GLU A CA 1
ATOM 702 C C . GLU A 1 89 ? -9.311 28.735 7.158 1.00 49.12 89 GLU A C 1
ATOM 704 O O . GLU A 1 89 ? -10.034 28.619 6.167 1.00 49.12 89 GLU A O 1
ATOM 709 N N . LEU A 1 90 ? -9.723 28.474 8.399 1.00 46.59 90 LEU A N 1
ATOM 710 C CA . LEU A 1 90 ? -11.117 28.509 8.838 1.00 46.59 90 LEU A CA 1
ATOM 711 C C . LEU A 1 90 ? -11.403 29.869 9.473 1.00 46.59 90 LEU A C 1
ATOM 713 O O . LEU A 1 90 ? -10.547 30.327 10.266 1.00 46.59 90 LEU A O 1
#